Protein AF-A0AAU0N9F1-F1 (afdb_monomer_lite)

pLDDT: mean 89.52, std 7.36, range [65.38, 97.38]

Sequence (121 aa):
MSVRFGETLKKYLNEEKNLEKLVGIPLVIAGWLRYLQGTNDELEKIEQSPDPLLEEIENIFSDQDYDSEEHLNKIDGLLSRKEIFGVDLVQIGLSNRIKQYYMEMNQGTGSVRRTLEKFLV

Secondary structure (DSSP, 8-state):
-IIIIIHHHHHHHHTT--GGG--HHHHHHHHHHHHHTTB-TTS-B------TTHHHHHHHHSSS-TTSHHHHHHHHHHHT-HHHHSS-TTTTTHHHHHHHHHHHHTSSTTHHHHHHHHHH-

Foldseek 3Di:
DAVPCVVVVVVCVVVVHDLVPDQVPLLVLLVVLVVLLQADLQRHGHDDDDDPCNVVSCVLNVDLCLPDPVSLVSVLVVQQDCVVHVHGCVVSPNSVVSSVLNVQSSPHHCSSVVSCVVRPD

Structure (mmCIF, N/CA/C/O backbone):
data_AF-A0AAU0N9F1-F1
#
_entry.id   AF-A0AAU0N9F1-F1
#
loop_
_atom_site.group_PDB
_atom_site.id
_atom_site.type_symbol
_atom_site.label_atom_id
_atom_site.label_alt_id
_atom_site.label_comp_id
_atom_site.label_asym_id
_atom_site.label_entity_id
_atom_site.label_seq_id
_atom_site.pdbx_PDB_ins_code
_atom_site.Cartn_x
_atom_site.Cartn_y
_atom_site.Cartn_z
_atom_site.occupancy
_atom_site.B_iso_or_equiv
_atom_site.auth_seq_id
_atom_site.auth_comp_id
_atom_site.auth_asym_id
_atom_site.auth_atom_id
_atom_site.pdbx_PDB_model_num
ATOM 1 N N . MET A 1 1 ? -6.022 10.275 -2.055 1.00 67.81 1 MET A N 1
ATOM 2 C CA . MET A 1 1 ? -6.740 9.080 -1.538 1.00 67.81 1 MET A CA 1
ATOM 3 C C . MET A 1 1 ? -7.616 9.402 -0.320 1.00 67.81 1 MET A C 1
ATOM 5 O O . MET A 1 1 ? -8.656 8.776 -0.134 1.00 67.81 1 MET A O 1
ATOM 9 N N . SER A 1 2 ? -7.248 10.416 0.461 1.00 65.38 2 SER A N 1
ATOM 10 C CA . SER A 1 2 ? -7.865 10.869 1.711 1.00 65.38 2 SER A CA 1
ATOM 11 C C . SER A 1 2 ? -9.361 11.161 1.610 1.00 65.38 2 SER A C 1
ATOM 13 O O . SER A 1 2 ? -10.128 10.641 2.411 1.00 65.38 2 SER A O 1
ATOM 15 N N . VAL A 1 3 ? -9.806 11.894 0.586 1.00 68.19 3 VAL A N 1
ATOM 16 C CA . VAL A 1 3 ? -11.239 12.200 0.393 1.00 68.19 3 VAL A CA 1
ATOM 17 C C . VAL A 1 3 ? -12.075 10.945 0.102 1.00 68.19 3 VAL A C 1
ATOM 19 O O . VAL A 1 3 ? -13.226 10.864 0.513 1.00 68.19 3 VAL A O 1
ATOM 22 N N . ARG A 1 4 ? -11.512 9.949 -0.598 1.00 73.38 4 ARG A N 1
ATOM 23 C CA . ARG A 1 4 ? -12.257 8.752 -1.031 1.00 73.38 4 ARG A CA 1
ATOM 24 C C . ARG A 1 4 ? -12.332 7.673 0.048 1.00 73.38 4 ARG A C 1
ATOM 26 O O . ARG A 1 4 ? -13.373 7.043 0.201 1.00 73.38 4 ARG A O 1
ATOM 33 N N . PHE A 1 5 ? -11.248 7.459 0.792 1.00 82.94 5 PHE A N 1
ATOM 34 C CA . PHE A 1 5 ? -11.154 6.344 1.743 1.00 82.94 5 PHE A CA 1
ATOM 35 C C . PHE A 1 5 ? -10.914 6.782 3.189 1.00 82.94 5 PHE A C 1
ATOM 37 O O . PHE A 1 5 ? -11.314 6.065 4.102 1.00 82.94 5 PHE A O 1
ATOM 44 N N . GLY A 1 6 ? -10.340 7.965 3.417 1.00 80.12 6 GLY A N 1
ATOM 45 C CA . GLY A 1 6 ? -9.967 8.439 4.750 1.00 80.12 6 GLY A CA 1
ATOM 46 C C . GLY A 1 6 ? -11.160 8.601 5.689 1.00 80.12 6 GLY A C 1
ATOM 47 O O . GLY A 1 6 ? -11.127 8.085 6.800 1.00 80.12 6 GLY A O 1
ATOM 48 N N . GLU A 1 7 ? -12.249 9.229 5.238 1.00 85.94 7 GLU A N 1
ATOM 49 C CA . GLU A 1 7 ? -13.462 9.385 6.063 1.00 85.94 7 GLU A CA 1
ATOM 50 C C . GLU A 1 7 ? -14.130 8.041 6.385 1.00 85.94 7 GLU A C 1
ATOM 52 O O . GLU A 1 7 ? -14.606 7.823 7.501 1.00 85.94 7 GLU A O 1
ATOM 57 N N . THR A 1 8 ? -14.092 7.094 5.443 1.00 88.44 8 THR A N 1
ATOM 58 C CA . THR A 1 8 ? -14.588 5.733 5.684 1.00 88.44 8 THR A CA 1
ATOM 59 C C . THR A 1 8 ? -13.738 5.023 6.737 1.00 88.44 8 THR A C 1
ATOM 61 O O . THR A 1 8 ? -14.287 4.454 7.677 1.00 88.44 8 THR A O 1
ATOM 64 N N . LEU A 1 9 ? -12.407 5.092 6.635 1.00 90.00 9 LEU A N 1
ATOM 65 C CA . LEU A 1 9 ? -11.498 4.478 7.608 1.00 90.00 9 LEU A CA 1
ATOM 66 C C . LEU A 1 9 ? -11.640 5.101 9.002 1.00 90.00 9 LEU A C 1
ATOM 68 O O . LEU A 1 9 ? -11.732 4.367 9.983 1.00 90.00 9 LEU A O 1
ATOM 72 N N . LYS A 1 10 ? -11.757 6.432 9.095 1.00 88.38 10 LYS A N 1
ATOM 73 C CA . LYS A 1 10 ? -12.045 7.132 10.359 1.00 88.38 10 LYS A CA 1
ATOM 74 C C . LYS A 1 10 ? -13.336 6.631 11.000 1.00 88.38 10 LYS A C 1
ATOM 76 O O . LYS A 1 10 ? -13.361 6.361 12.196 1.00 88.38 10 LYS A O 1
ATOM 81 N N . LYS A 1 11 ? -14.401 6.453 10.212 1.00 89.81 11 LYS A N 1
ATOM 82 C CA . LYS A 1 11 ? -15.668 5.909 10.715 1.00 89.81 11 LYS A CA 1
ATOM 83 C C . LYS A 1 11 ? -15.515 4.477 11.235 1.00 89.81 11 LYS A C 1
ATOM 85 O O . LYS A 1 11 ? -16.044 4.172 12.295 1.00 89.81 11 LYS A O 1
ATOM 90 N N . TYR A 1 12 ? -14.785 3.617 10.526 1.00 90.19 12 TYR A N 1
ATOM 91 C CA . TYR A 1 12 ? -14.537 2.244 10.982 1.00 90.19 12 TYR A CA 1
ATOM 92 C C . TYR A 1 12 ? -13.761 2.206 12.301 1.00 90.19 12 TYR A C 1
ATOM 94 O O . TYR A 1 12 ? -14.118 1.426 13.177 1.00 90.19 12 TYR A O 1
ATOM 102 N N . LEU A 1 13 ? -12.751 3.066 12.452 1.00 88.69 13 LEU A N 1
ATOM 103 C CA . LEU A 1 13 ? -11.991 3.207 13.695 1.00 88.69 13 LEU A CA 1
ATOM 104 C C . LEU A 1 13 ? -12.881 3.662 14.856 1.00 88.69 13 LEU A C 1
ATOM 106 O O . LEU A 1 13 ? -12.844 3.057 15.921 1.00 88.69 13 LEU A O 1
ATOM 110 N N . ASN A 1 14 ? -13.719 4.679 14.634 1.00 91.12 14 ASN A N 1
ATOM 111 C CA . ASN A 1 14 ? -14.642 5.191 15.652 1.00 91.12 14 ASN A CA 1
ATOM 112 C C . ASN A 1 14 ? -15.703 4.162 16.071 1.00 91.12 14 ASN A C 1
ATOM 114 O O . ASN A 1 14 ? -16.191 4.204 17.194 1.00 91.12 14 ASN A O 1
ATOM 118 N N . GLU A 1 15 ? -16.083 3.264 15.163 1.00 92.81 15 GLU A N 1
ATOM 119 C CA . GLU A 1 15 ? -17.018 2.164 15.427 1.00 92.81 15 GLU A CA 1
ATOM 120 C C . GLU A 1 15 ? -16.309 0.888 15.926 1.00 92.81 15 GLU A C 1
ATOM 122 O O . GLU A 1 15 ? -16.947 -0.162 15.990 1.00 92.81 15 GLU A O 1
ATOM 127 N N . GLU A 1 16 ? -15.001 0.949 16.226 1.00 86.88 16 GLU A N 1
ATOM 128 C CA . GLU A 1 16 ? -14.154 -0.185 16.644 1.00 86.88 16 GLU A CA 1
ATOM 129 C C . GLU A 1 16 ? -14.285 -1.413 15.724 1.00 86.88 16 GLU A C 1
ATOM 131 O O . GLU A 1 16 ? -14.185 -2.576 16.128 1.00 86.88 16 GLU A O 1
ATOM 136 N N . LYS A 1 17 ? -14.531 -1.165 14.434 1.00 87.81 17 LYS A N 1
ATOM 137 C CA . LYS A 1 17 ? -14.673 -2.227 13.444 1.00 87.81 17 LYS A CA 1
ATOM 138 C C . LYS A 1 17 ? -13.324 -2.856 13.156 1.00 87.81 17 LYS A C 1
ATOM 140 O O . LYS A 1 17 ? -12.312 -2.180 12.996 1.00 87.81 17 LYS A O 1
ATOM 145 N N . ASN A 1 18 ? -13.344 -4.172 12.985 1.00 85.19 18 ASN A N 1
ATOM 146 C CA . ASN A 1 18 ? -12.153 -4.910 12.608 1.00 85.19 18 ASN A CA 1
ATOM 147 C C . ASN A 1 18 ? -11.717 -4.545 11.176 1.00 85.19 18 ASN A C 1
ATOM 149 O O . ASN A 1 18 ? -12.328 -4.992 10.200 1.00 85.19 18 ASN A O 1
ATOM 153 N N . LEU A 1 19 ? -10.649 -3.751 11.069 1.00 87.19 19 LEU A N 1
ATOM 154 C CA . LEU A 1 19 ? -10.068 -3.304 9.804 1.00 87.19 19 LEU A CA 1
ATOM 155 C C . LEU A 1 19 ? -9.458 -4.447 8.982 1.00 87.19 19 LEU A C 1
ATOM 157 O O . LEU A 1 19 ? -9.453 -4.355 7.759 1.00 87.19 19 LEU A O 1
ATOM 161 N N . GLU A 1 20 ? -9.049 -5.555 9.609 1.00 79.69 20 GLU A N 1
ATOM 162 C CA . GLU A 1 20 ? -8.535 -6.753 8.917 1.00 79.69 20 GLU A CA 1
ATOM 163 C C . GLU A 1 20 ? -9.587 -7.393 8.000 1.00 79.69 20 GLU A C 1
ATOM 165 O O . GLU A 1 20 ? -9.260 -8.094 7.045 1.00 79.69 20 GLU A O 1
ATOM 170 N N . LYS A 1 21 ? -10.877 -7.147 8.268 1.00 86.31 21 LYS A N 1
ATOM 171 C CA . LYS A 1 21 ? -11.976 -7.635 7.424 1.00 86.31 21 LYS A CA 1
ATOM 172 C C . LYS A 1 21 ? -12.179 -6.794 6.164 1.00 86.31 21 LYS A C 1
ATOM 174 O O . LYS A 1 21 ? -12.980 -7.173 5.310 1.00 86.31 21 LYS A O 1
ATOM 179 N N . LEU A 1 22 ? -11.504 -5.650 6.038 1.00 91.56 22 LEU A N 1
ATOM 180 C CA . LEU A 1 22 ? -11.577 -4.842 4.830 1.00 91.56 22 LEU A CA 1
ATOM 181 C C . LEU A 1 22 ? -10.828 -5.536 3.695 1.00 91.56 22 LEU A C 1
ATOM 183 O O . LEU A 1 22 ? -9.648 -5.862 3.798 1.00 91.56 22 LEU A O 1
ATOM 187 N N . VAL A 1 23 ? -11.520 -5.697 2.572 1.00 93.06 23 VAL A N 1
ATOM 188 C CA . VAL A 1 23 ? -10.929 -6.233 1.344 1.00 93.06 23 VAL A CA 1
ATOM 189 C C . VAL A 1 23 ? -10.752 -5.124 0.315 1.00 93.06 23 VAL A C 1
ATOM 191 O O . VAL A 1 23 ? -9.630 -4.852 -0.094 1.00 93.06 23 VAL A O 1
ATOM 194 N N . GLY A 1 24 ? -11.833 -4.423 -0.041 1.00 93.31 24 GLY A N 1
ATOM 195 C CA . GLY A 1 24 ? -11.821 -3.463 -1.149 1.00 93.31 24 GLY A CA 1
ATOM 196 C C . GLY A 1 24 ? -10.844 -2.295 -0.976 1.00 93.31 24 GLY A C 1
ATOM 197 O O . GLY A 1 24 ? -10.058 -2.028 -1.877 1.00 93.31 24 GLY A O 1
ATOM 198 N N . ILE A 1 25 ? -10.851 -1.613 0.178 1.00 93.56 25 ILE A N 1
ATOM 199 C CA . ILE A 1 25 ? -9.960 -0.460 0.423 1.00 93.56 25 ILE A CA 1
ATOM 200 C C . ILE A 1 25 ? -8.477 -0.856 0.322 1.00 93.56 25 ILE A C 1
ATOM 202 O O . ILE A 1 25 ? -7.774 -0.252 -0.492 1.00 93.56 25 ILE A O 1
ATOM 206 N N . PRO A 1 26 ? -7.982 -1.856 1.082 1.00 95.56 26 PRO A N 1
ATOM 207 C CA . PRO A 1 26 ? -6.587 -2.262 0.959 1.00 95.56 26 PRO A CA 1
ATOM 208 C C . PRO A 1 26 ? -6.223 -2.760 -0.449 1.00 95.56 26 PRO A C 1
ATOM 210 O O . PRO A 1 26 ? -5.125 -2.471 -0.915 1.00 95.56 26 PRO A O 1
ATOM 213 N N . LEU A 1 27 ? -7.139 -3.425 -1.164 1.00 96.00 27 LEU A N 1
ATOM 214 C CA . LEU A 1 27 ? -6.913 -3.886 -2.541 1.00 96.00 27 LEU A CA 1
ATOM 215 C C . LEU A 1 27 ? -6.748 -2.720 -3.529 1.00 96.00 27 LEU A C 1
ATOM 217 O O . LEU A 1 27 ? -5.849 -2.741 -4.364 1.00 96.00 27 LEU A O 1
ATOM 221 N N . VAL A 1 28 ? -7.573 -1.675 -3.408 1.00 95.19 28 VAL A N 1
ATOM 222 C CA . VAL A 1 28 ? -7.454 -0.464 -4.237 1.00 95.19 28 VAL A CA 1
ATOM 223 C C . VAL A 1 28 ? -6.143 0.266 -3.957 1.00 95.19 28 VAL A C 1
ATOM 225 O O . VAL A 1 28 ? -5.498 0.738 -4.891 1.00 95.19 28 VAL A O 1
ATOM 228 N N . ILE A 1 29 ? -5.726 0.354 -2.691 1.00 95.19 29 ILE A N 1
ATOM 229 C CA . ILE A 1 29 ? -4.449 0.987 -2.337 1.00 95.19 29 ILE A CA 1
ATOM 230 C C . ILE A 1 29 ? -3.276 0.165 -2.888 1.00 95.19 29 ILE A C 1
ATOM 232 O O . ILE A 1 29 ? -2.369 0.746 -3.472 1.00 95.19 29 ILE A O 1
ATOM 236 N N . ALA A 1 30 ? -3.314 -1.165 -2.785 1.00 96.19 30 ALA A N 1
ATOM 237 C CA . ALA A 1 30 ? -2.297 -2.035 -3.375 1.00 96.19 30 ALA A CA 1
ATOM 238 C C . ALA A 1 30 ? -2.220 -1.895 -4.905 1.00 96.19 30 ALA A C 1
ATOM 240 O O . ALA A 1 30 ? -1.129 -1.777 -5.458 1.00 96.19 30 ALA A O 1
ATOM 241 N N . GLY A 1 31 ? -3.370 -1.820 -5.583 1.00 94.56 31 GLY A N 1
ATOM 242 C CA . GLY A 1 31 ? -3.432 -1.557 -7.022 1.00 94.56 31 GLY A CA 1
ATOM 243 C C . GLY A 1 31 ? -2.859 -0.189 -7.399 1.00 94.56 31 GLY A C 1
ATOM 244 O O . GLY A 1 31 ? -2.174 -0.066 -8.412 1.00 94.56 31 GLY A O 1
ATOM 245 N N . TRP A 1 32 ? -3.071 0.831 -6.561 1.00 92.31 32 TRP A N 1
ATOM 246 C CA . TRP A 1 32 ? -2.430 2.134 -6.735 1.00 92.31 32 TRP A CA 1
ATOM 247 C C . TRP A 1 32 ? -0.906 2.036 -6.594 1.00 92.31 32 TRP A C 1
ATOM 249 O O . TRP A 1 32 ? -0.211 2.503 -7.487 1.00 92.31 32 TRP A O 1
ATOM 259 N N . LEU A 1 33 ? -0.379 1.356 -5.566 1.00 93.00 33 LEU A N 1
ATOM 260 C CA . LEU A 1 33 ? 1.069 1.113 -5.431 1.00 93.00 33 LEU A CA 1
ATOM 261 C C . LEU A 1 33 ? 1.643 0.380 -6.655 1.00 93.00 33 LEU A C 1
ATOM 263 O O . LEU A 1 33 ? 2.709 0.733 -7.145 1.00 93.00 33 LEU A O 1
ATOM 267 N N . ARG A 1 34 ? 0.922 -0.612 -7.191 1.00 93.12 34 ARG A N 1
ATOM 268 C CA . ARG A 1 34 ? 1.336 -1.338 -8.401 1.00 93.12 34 ARG A CA 1
ATOM 269 C C . ARG A 1 34 ? 1.361 -0.440 -9.640 1.00 93.12 34 ARG A C 1
ATOM 271 O O . ARG A 1 34 ? 2.280 -0.551 -10.445 1.00 93.12 34 ARG A O 1
ATOM 278 N N . TYR A 1 35 ? 0.390 0.462 -9.774 1.00 89.88 35 TYR A N 1
ATOM 279 C CA . TYR A 1 35 ? 0.352 1.469 -10.840 1.00 89.88 35 TYR A CA 1
ATOM 280 C C . TYR A 1 35 ? 1.531 2.455 -10.754 1.00 89.88 35 TYR A C 1
ATOM 282 O O . TYR A 1 35 ? 2.087 2.850 -11.781 1.00 89.88 35 TYR A O 1
ATOM 290 N N . LEU A 1 36 ? 1.956 2.817 -9.540 1.00 88.56 36 LEU A N 1
ATOM 291 C CA . LEU A 1 36 ? 3.091 3.718 -9.322 1.00 88.56 36 LEU A CA 1
ATOM 292 C C . LEU A 1 36 ? 4.438 3.160 -9.813 1.00 88.56 36 LEU A C 1
ATOM 294 O O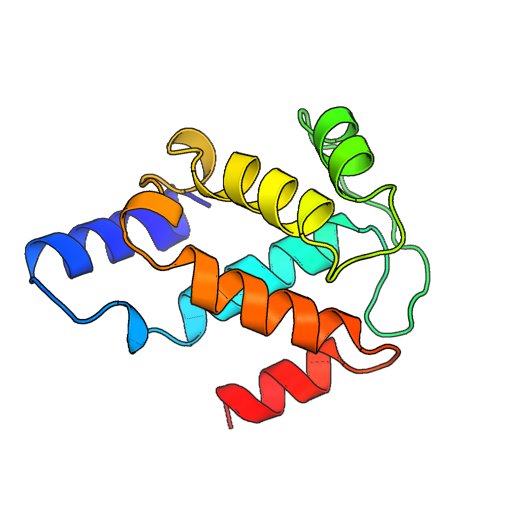 . LEU A 1 36 ? 5.355 3.939 -10.045 1.00 88.56 36 LEU A O 1
ATOM 298 N N . GLN A 1 37 ? 4.550 1.854 -10.059 1.00 88.06 37 GLN A N 1
ATOM 299 C CA . GLN A 1 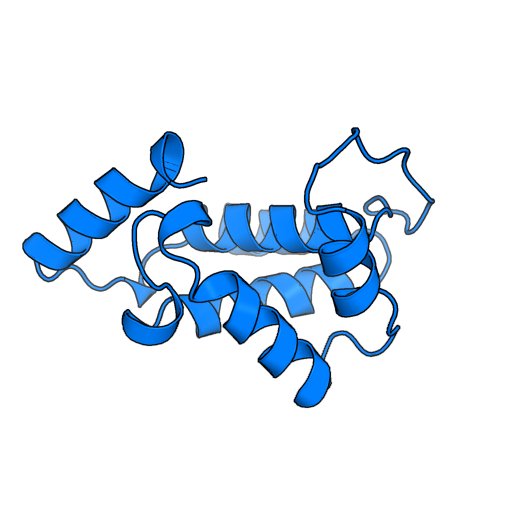37 ? 5.737 1.263 -10.691 1.00 88.06 37 GLN A CA 1
ATOM 300 C C . GLN A 1 37 ? 5.858 1.562 -12.194 1.00 88.06 37 GLN A C 1
ATOM 302 O O . GLN A 1 37 ? 6.862 1.223 -12.815 1.00 88.06 37 GLN A O 1
ATOM 307 N N . GLY A 1 38 ? 4.820 2.128 -12.818 1.00 88.50 38 GLY A N 1
ATOM 308 C CA . GLY A 1 38 ? 4.886 2.546 -14.218 1.00 88.50 38 GLY A CA 1
ATOM 309 C C . GLY A 1 38 ? 4.850 1.394 -15.222 1.00 88.50 38 GLY A C 1
ATOM 310 O O . GLY A 1 38 ? 5.261 1.570 -16.368 1.00 88.50 38 GLY A O 1
ATOM 311 N N . THR A 1 39 ? 4.325 0.228 -14.832 1.00 90.31 39 THR A N 1
ATOM 312 C CA . THR A 1 39 ? 4.052 -0.889 -15.750 1.00 90.31 39 THR A CA 1
ATOM 313 C C . THR A 1 39 ? 2.623 -1.408 -15.612 1.00 90.31 39 THR A C 1
ATOM 315 O O . THR A 1 39 ? 2.032 -1.352 -14.533 1.00 90.31 39 THR A O 1
ATOM 318 N N . ASN A 1 40 ? 2.053 -1.922 -16.703 1.00 92.69 40 ASN A N 1
ATOM 319 C CA . ASN A 1 40 ? 0.746 -2.582 -16.698 1.00 92.69 40 ASN A CA 1
ATOM 320 C C . ASN A 1 40 ? 0.844 -4.041 -16.190 1.00 92.69 40 ASN A C 1
ATOM 322 O O . ASN A 1 40 ? 1.908 -4.512 -15.779 1.00 92.69 40 ASN A O 1
ATOM 326 N N . ASP A 1 41 ? -0.281 -4.764 -16.210 1.00 95.06 41 ASP A N 1
ATOM 327 C CA . ASP A 1 41 ? -0.356 -6.171 -15.773 1.00 95.06 41 ASP A CA 1
ATOM 328 C C . ASP A 1 41 ? 0.400 -7.136 -16.712 1.00 95.06 41 ASP A C 1
ATOM 330 O O . ASP A 1 41 ? 0.700 -8.261 -16.328 1.00 95.06 41 ASP A O 1
ATOM 334 N N . GLU A 1 42 ? 0.765 -6.687 -17.915 1.00 94.75 42 GLU A N 1
ATOM 335 C CA . GLU A 1 42 ? 1.628 -7.406 -18.864 1.00 94.75 42 GLU A CA 1
ATOM 336 C C . GLU A 1 42 ? 3.118 -7.044 -18.698 1.00 94.75 42 GLU A C 1
ATOM 338 O O . GLU A 1 42 ? 3.961 -7.536 -19.443 1.00 94.75 42 GLU A O 1
ATOM 343 N N . LEU A 1 43 ? 3.458 -6.228 -17.689 1.00 91.00 43 LEU A N 1
ATOM 344 C CA . LEU A 1 43 ? 4.801 -5.692 -17.414 1.00 91.00 43 LEU A CA 1
ATOM 345 C C . LEU A 1 43 ? 5.324 -4.711 -18.479 1.00 91.00 43 LEU A C 1
ATOM 347 O O . LEU A 1 43 ? 6.517 -4.407 -18.528 1.00 91.00 43 LEU A O 1
ATOM 351 N N . GLU A 1 44 ? 4.439 -4.162 -19.306 1.00 92.94 44 GLU A N 1
ATOM 352 C CA . GLU A 1 44 ? 4.778 -3.144 -20.298 1.00 92.94 44 GLU A CA 1
ATOM 353 C C . GLU A 1 44 ? 4.753 -1.754 -19.659 1.00 92.94 44 GLU A C 1
ATOM 355 O O . GLU A 1 44 ? 3.873 -1.450 -18.849 1.00 92.94 44 GLU A O 1
ATOM 360 N N . LYS A 1 45 ? 5.702 -0.887 -20.036 1.00 91.12 45 LYS A N 1
ATOM 361 C CA . LYS A 1 45 ? 5.763 0.490 -19.529 1.00 91.12 45 LYS A CA 1
ATOM 362 C C . LYS A 1 45 ? 4.499 1.265 -19.893 1.00 91.12 45 LYS A C 1
ATOM 364 O O . LYS A 1 45 ? 4.065 1.246 -21.043 1.00 91.12 45 LYS A O 1
ATOM 369 N N . ILE A 1 46 ? 3.965 1.998 -18.924 1.00 89.00 46 ILE A N 1
ATOM 370 C CA . ILE A 1 46 ? 2.846 2.921 -19.112 1.00 89.00 46 ILE A CA 1
ATOM 371 C C . ILE A 1 46 ? 3.302 4.358 -18.884 1.00 89.00 46 ILE A C 1
ATOM 373 O O . ILE A 1 46 ? 4.179 4.625 -18.064 1.00 89.00 46 ILE A O 1
ATOM 377 N N . GLU A 1 47 ? 2.694 5.292 -19.610 1.00 83.88 47 GLU A N 1
ATOM 378 C CA . GLU A 1 47 ? 2.902 6.717 -19.374 1.00 83.88 47 GLU A CA 1
ATOM 379 C C . GLU A 1 47 ? 2.223 7.110 -18.058 1.00 83.88 47 GLU A C 1
ATOM 381 O O . GLU A 1 47 ? 1.002 7.003 -17.910 1.00 83.88 47 GLU A O 1
ATOM 386 N N . GLN A 1 48 ? 3.023 7.534 -17.081 1.00 76.50 48 GLN A N 1
ATOM 387 C CA . GLN A 1 48 ? 2.509 8.028 -15.814 1.00 76.50 48 GLN A CA 1
ATOM 388 C C . GLN A 1 48 ? 2.061 9.478 -15.972 1.00 76.50 48 GLN A C 1
ATOM 390 O O . GLN A 1 48 ? 2.725 10.298 -16.604 1.00 76.50 48 GLN A O 1
ATOM 395 N N . SER A 1 49 ? 0.905 9.797 -15.393 1.00 79.00 49 SER A N 1
ATOM 396 C CA . SER A 1 49 ? 0.427 11.178 -15.354 1.00 79.00 49 SER A CA 1
ATOM 397 C C . SER A 1 49 ? 1.394 12.062 -14.555 1.00 79.00 49 SER A C 1
ATOM 399 O O . SER A 1 49 ? 2.012 11.564 -13.613 1.00 79.00 49 SER A O 1
ATOM 401 N N . PRO A 1 50 ? 1.489 13.368 -14.865 1.00 75.44 50 PRO A N 1
ATOM 402 C CA . PRO A 1 50 ? 2.338 14.281 -14.110 1.00 75.44 50 PRO A CA 1
ATOM 403 C C . PRO A 1 50 ? 1.893 14.316 -12.644 1.00 75.44 50 PRO A C 1
ATOM 405 O O . PRO A 1 50 ? 0.796 14.792 -12.343 1.00 75.44 50 PRO A O 1
ATOM 408 N N . ASP A 1 51 ? 2.734 13.809 -11.743 1.00 75.50 51 ASP A N 1
ATOM 409 C CA . ASP A 1 51 ? 2.496 13.825 -10.301 1.00 75.50 51 ASP A CA 1
ATOM 410 C C . ASP A 1 51 ? 3.572 14.689 -9.618 1.00 75.50 51 ASP A C 1
ATOM 412 O O . ASP A 1 51 ? 4.760 14.520 -9.898 1.00 75.50 51 ASP A O 1
ATOM 416 N N . PRO A 1 52 ? 3.208 15.633 -8.734 1.00 76.12 52 PRO A N 1
ATOM 417 C CA . PRO A 1 52 ? 4.188 16.430 -7.994 1.00 76.12 52 PRO A CA 1
ATOM 418 C C . PRO A 1 52 ? 5.100 15.598 -7.076 1.00 76.12 52 PRO A C 1
ATOM 420 O O . PRO A 1 52 ? 6.130 16.107 -6.645 1.00 76.12 52 PRO A O 1
ATOM 423 N N . LEU A 1 53 ? 4.740 14.347 -6.771 1.00 78.00 53 LEU A N 1
ATOM 424 C CA . LEU A 1 53 ? 5.535 13.407 -5.978 1.00 78.00 53 LEU A CA 1
ATOM 425 C C . LEU A 1 53 ? 6.255 12.357 -6.839 1.00 78.00 53 LEU A C 1
ATOM 427 O O . LEU A 1 53 ? 6.798 11.401 -6.289 1.00 78.00 53 LEU A O 1
ATOM 431 N N . LEU A 1 54 ? 6.266 12.510 -8.169 1.00 76.81 54 LEU A N 1
ATOM 432 C CA . LEU A 1 54 ? 6.765 11.489 -9.094 1.00 76.81 54 LEU A CA 1
ATOM 433 C C . LEU A 1 54 ? 8.211 11.072 -8.800 1.00 76.81 54 LEU A C 1
ATOM 435 O O . LEU A 1 54 ? 8.479 9.884 -8.731 1.00 76.81 54 LEU A O 1
ATOM 439 N N . GLU A 1 55 ? 9.117 12.018 -8.546 1.00 79.25 55 GLU A N 1
ATOM 440 C CA . GLU A 1 55 ? 10.527 11.716 -8.247 1.00 79.25 55 GLU A CA 1
ATOM 441 C C . GLU A 1 55 ? 10.679 10.874 -6.969 1.00 79.25 55 GLU A C 1
ATOM 443 O O . GLU A 1 55 ? 11.476 9.941 -6.896 1.00 79.25 55 GLU A O 1
ATOM 448 N N . GLU A 1 56 ? 9.887 11.171 -5.941 1.00 80.50 56 GLU A N 1
ATOM 449 C CA . GLU A 1 56 ? 9.903 10.401 -4.700 1.00 80.50 56 GLU A CA 1
ATOM 450 C C . GLU A 1 56 ? 9.348 8.987 -4.913 1.00 80.50 56 GLU A C 1
ATOM 452 O O . GLU A 1 56 ? 9.896 8.005 -4.415 1.00 80.50 56 GLU A O 1
ATOM 457 N N . ILE A 1 57 ? 8.272 8.889 -5.692 1.00 82.81 57 ILE A N 1
ATOM 458 C CA . ILE A 1 57 ? 7.635 7.631 -6.066 1.00 82.81 57 ILE A CA 1
ATOM 459 C C . ILE A 1 57 ? 8.605 6.773 -6.886 1.00 82.81 57 ILE A C 1
ATOM 461 O O . ILE A 1 57 ? 8.812 5.608 -6.558 1.00 82.81 57 ILE A O 1
ATOM 465 N N . GLU A 1 58 ? 9.246 7.343 -7.904 1.00 80.81 58 GLU A N 1
ATOM 466 C CA . GLU A 1 58 ? 10.251 6.660 -8.718 1.00 80.81 58 GLU A CA 1
ATOM 467 C C . GLU A 1 58 ? 11.391 6.128 -7.850 1.00 80.81 58 GLU A C 1
ATOM 469 O O . GLU A 1 58 ? 11.785 4.979 -8.013 1.00 80.81 58 GLU A O 1
ATOM 474 N N . ASN A 1 59 ? 11.864 6.895 -6.863 1.00 84.25 59 ASN A N 1
ATOM 475 C CA . ASN A 1 59 ? 12.888 6.417 -5.932 1.00 84.25 59 ASN A CA 1
ATOM 476 C C . ASN A 1 59 ? 12.424 5.200 -5.115 1.00 84.25 59 ASN A C 1
ATOM 478 O O . ASN A 1 59 ? 13.197 4.260 -4.938 1.00 84.25 59 ASN A O 1
ATOM 482 N N . ILE A 1 60 ? 11.168 5.180 -4.653 1.00 85.25 60 ILE A N 1
ATOM 483 C CA . ILE A 1 60 ? 10.604 4.038 -3.913 1.00 85.25 60 ILE A CA 1
ATOM 484 C C . ILE A 1 60 ? 10.496 2.796 -4.804 1.00 85.25 60 ILE A C 1
ATOM 486 O O . ILE A 1 60 ? 10.770 1.699 -4.335 1.00 85.25 60 ILE A O 1
ATOM 490 N N . PHE A 1 61 ? 10.093 2.953 -6.068 1.00 86.19 61 PHE A N 1
ATOM 491 C CA . PHE A 1 61 ? 9.784 1.835 -6.972 1.00 86.19 61 PHE A CA 1
ATOM 492 C C . PHE A 1 61 ? 10.868 1.542 -8.022 1.00 86.19 61 PHE A C 1
ATOM 494 O O . PHE A 1 61 ? 10.649 0.719 -8.911 1.00 86.19 61 PHE A O 1
ATOM 501 N N . SER A 1 62 ? 12.024 2.203 -7.940 1.00 79.12 62 SER A N 1
ATOM 502 C CA . SER A 1 62 ? 13.163 1.976 -8.841 1.00 79.12 62 SER A CA 1
ATOM 503 C C . SER A 1 62 ? 13.815 0.604 -8.637 1.00 79.12 62 SER A C 1
ATOM 505 O O . SER A 1 62 ? 14.329 0.018 -9.595 1.00 79.12 62 SER A O 1
ATOM 507 N N . ASP A 1 63 ? 13.745 0.069 -7.416 1.00 71.62 63 ASP A N 1
ATOM 508 C CA . ASP A 1 63 ? 14.254 -1.254 -7.070 1.00 71.62 63 ASP A CA 1
ATOM 509 C C . ASP A 1 63 ? 13.322 -2.361 -7.596 1.00 71.62 63 ASP A C 1
ATOM 511 O O . ASP A 1 63 ? 12.100 -2.300 -7.472 1.00 71.62 63 ASP A O 1
ATOM 515 N N . GLN A 1 64 ? 13.904 -3.408 -8.190 1.00 68.19 64 GLN A N 1
ATOM 516 C CA . GLN A 1 64 ? 13.155 -4.547 -8.751 1.00 68.19 64 GLN A CA 1
ATOM 517 C C . GLN A 1 64 ? 12.744 -5.589 -7.692 1.00 68.19 64 GLN A C 1
ATOM 519 O O . GLN A 1 64 ? 12.047 -6.551 -8.012 1.00 68.19 64 GLN A O 1
ATOM 524 N N . ASP A 1 65 ? 13.180 -5.414 -6.443 1.00 84.81 65 ASP A N 1
ATOM 525 C CA . ASP A 1 65 ? 12.969 -6.356 -5.342 1.00 84.81 65 ASP A CA 1
ATOM 526 C C . ASP A 1 65 ? 11.761 -5.933 -4.487 1.00 84.81 65 ASP A C 1
ATOM 528 O O . ASP A 1 65 ? 11.883 -5.313 -3.426 1.00 84.81 65 ASP A O 1
ATOM 532 N N . TYR A 1 66 ? 10.567 -6.219 -5.014 1.00 86.75 66 TYR A N 1
ATOM 533 C CA . TYR A 1 66 ? 9.289 -5.747 -4.474 1.00 86.75 66 TYR A CA 1
ATOM 534 C C . TYR A 1 66 ? 8.880 -6.394 -3.140 1.00 86.75 66 TYR A C 1
ATOM 536 O O . TYR A 1 66 ? 7.940 -5.902 -2.504 1.00 86.75 66 TYR A O 1
ATOM 544 N N . ASP A 1 67 ? 9.505 -7.503 -2.739 1.00 89.19 67 ASP A N 1
ATOM 545 C CA . ASP A 1 67 ? 9.227 -8.232 -1.497 1.00 89.19 67 ASP A CA 1
ATOM 546 C C . ASP A 1 67 ? 10.356 -8.132 -0.459 1.00 89.19 67 ASP A C 1
ATOM 548 O O . ASP A 1 67 ? 10.174 -8.581 0.677 1.00 89.19 67 ASP A O 1
ATOM 552 N N . SER A 1 68 ? 11.469 -7.462 -0.783 1.00 93.00 68 SER A N 1
ATOM 553 C CA . SER A 1 68 ? 12.496 -7.115 0.202 1.00 93.00 68 SER A CA 1
ATOM 554 C C . SER A 1 68 ? 11.957 -6.279 1.367 1.00 93.00 68 SER A C 1
ATOM 556 O O . SER A 1 68 ? 11.113 -5.390 1.221 1.00 93.00 68 SER A O 1
ATOM 558 N N . GLU A 1 69 ? 12.515 -6.513 2.557 1.00 91.38 69 GLU A N 1
ATOM 559 C CA . GLU A 1 69 ? 12.175 -5.750 3.761 1.00 91.38 69 GLU A CA 1
ATOM 560 C C . GLU A 1 69 ? 12.445 -4.246 3.585 1.00 91.38 69 GLU A C 1
ATOM 562 O O . GLU A 1 69 ? 11.650 -3.418 4.026 1.00 91.38 69 GLU A O 1
ATOM 567 N N . GLU A 1 70 ? 13.526 -3.878 2.889 1.00 91.56 70 GLU A N 1
ATOM 568 C CA . GLU A 1 70 ? 13.850 -2.480 2.594 1.00 91.56 70 GLU A CA 1
ATOM 569 C C . GLU A 1 70 ? 12.750 -1.810 1.758 1.00 91.56 70 GLU A C 1
ATOM 571 O O . GLU A 1 70 ? 12.269 -0.731 2.118 1.00 91.56 70 GLU A O 1
ATOM 576 N N . HIS A 1 71 ? 12.305 -2.465 0.683 1.00 92.25 71 HIS A N 1
ATOM 577 C CA . HIS A 1 71 ? 11.236 -1.961 -0.177 1.00 92.25 71 HIS A CA 1
ATOM 578 C C . HIS A 1 71 ? 9.912 -1.822 0.578 1.00 92.25 71 HIS A C 1
ATOM 580 O O . HIS A 1 71 ? 9.238 -0.789 0.517 1.00 92.25 71 HIS A O 1
ATOM 586 N N . LEU A 1 72 ? 9.555 -2.837 1.365 1.00 93.31 72 LEU A N 1
ATOM 587 C CA . LEU A 1 72 ? 8.342 -2.823 2.181 1.00 93.31 72 LEU A CA 1
ATOM 588 C C . LEU A 1 72 ? 8.376 -1.730 3.265 1.00 93.31 72 LEU A C 1
ATOM 590 O O . LEU A 1 72 ? 7.331 -1.144 3.562 1.00 93.31 72 LEU A O 1
ATOM 594 N N . ASN A 1 73 ? 9.554 -1.401 3.803 1.00 93.25 73 ASN A N 1
ATOM 595 C CA . ASN A 1 73 ? 9.740 -0.287 4.737 1.00 93.25 73 ASN A CA 1
ATOM 596 C C . ASN A 1 73 ? 9.595 1.081 4.045 1.00 93.25 73 ASN A C 1
ATOM 598 O O . ASN A 1 73 ? 8.972 1.986 4.608 1.00 93.25 73 ASN A O 1
ATOM 602 N N . LYS A 1 74 ? 10.097 1.238 2.808 1.00 93.12 74 LYS A N 1
ATOM 603 C CA . LYS A 1 74 ? 9.850 2.443 1.986 1.00 93.12 74 LYS A CA 1
ATOM 604 C C . LYS A 1 74 ? 8.346 2.631 1.740 1.00 93.12 74 LYS A C 1
ATOM 606 O O . LYS A 1 74 ? 7.823 3.735 1.904 1.00 93.12 74 LYS A O 1
ATOM 611 N N . ILE A 1 75 ? 7.628 1.543 1.440 1.00 94.31 75 ILE A N 1
ATOM 612 C CA . ILE A 1 75 ? 6.163 1.552 1.299 1.00 94.31 75 ILE A CA 1
ATOM 613 C C . ILE A 1 75 ? 5.472 1.970 2.605 1.00 94.31 75 ILE A C 1
ATOM 615 O O . ILE A 1 75 ? 4.545 2.776 2.553 1.00 94.31 75 ILE A O 1
ATOM 619 N N . ASP A 1 76 ? 5.902 1.490 3.775 1.00 95.31 76 ASP A N 1
ATOM 620 C CA . ASP A 1 76 ? 5.319 1.920 5.059 1.00 95.31 76 ASP A CA 1
ATOM 621 C C . ASP A 1 76 ? 5.496 3.432 5.298 1.00 95.31 76 ASP A C 1
ATOM 623 O O . ASP A 1 76 ? 4.578 4.105 5.782 1.00 95.31 76 ASP A O 1
ATOM 627 N N . GLY A 1 77 ? 6.632 3.998 4.877 1.00 93.81 77 GLY A N 1
ATOM 628 C CA . GLY A 1 77 ? 6.862 5.445 4.872 1.00 93.81 77 GLY A CA 1
ATOM 629 C C . GLY A 1 77 ? 5.819 6.214 4.053 1.00 93.81 77 GLY A C 1
ATOM 630 O O . GLY A 1 77 ? 5.336 7.257 4.491 1.00 93.81 77 GLY A O 1
ATOM 631 N N . LEU A 1 78 ? 5.399 5.674 2.907 1.00 92.56 78 LEU A N 1
ATOM 632 C CA . LEU A 1 78 ? 4.314 6.241 2.103 1.00 92.56 78 LEU A CA 1
ATOM 633 C C . LEU A 1 78 ? 2.944 6.018 2.763 1.00 92.56 78 LEU A C 1
ATOM 635 O O . LEU A 1 78 ? 2.154 6.953 2.876 1.00 92.56 78 LEU A O 1
ATOM 639 N N . LEU A 1 79 ? 2.656 4.798 3.224 1.00 94.75 79 LEU A N 1
ATOM 640 C CA . LEU A 1 79 ? 1.361 4.400 3.797 1.00 94.75 79 LEU A CA 1
ATOM 641 C C . LEU A 1 79 ? 1.031 5.099 5.129 1.00 94.75 79 LEU A C 1
ATOM 643 O O . LEU A 1 79 ? -0.144 5.218 5.486 1.00 94.75 79 LEU A O 1
ATOM 647 N N . SER A 1 80 ? 2.031 5.607 5.846 1.00 95.94 80 SER A N 1
ATOM 648 C CA . SER A 1 80 ? 1.837 6.391 7.075 1.00 95.94 80 SER A CA 1
ATOM 649 C C . SER A 1 80 ? 1.410 7.851 6.833 1.00 95.94 80 SER A C 1
ATOM 651 O O . SER A 1 80 ? 0.961 8.528 7.764 1.00 95.94 80 SER A O 1
ATOM 653 N N . ARG A 1 81 ? 1.464 8.344 5.584 1.00 92.19 81 ARG A N 1
ATOM 654 C CA . ARG A 1 81 ? 1.147 9.740 5.222 1.00 92.19 81 ARG A CA 1
ATOM 655 C C . ARG A 1 81 ? -0.336 10.077 5.348 1.00 92.19 81 ARG A C 1
ATOM 657 O O . ARG A 1 81 ? -1.158 9.801 4.463 1.00 92.19 81 ARG A O 1
ATOM 664 N N . LYS A 1 82 ? -0.685 10.765 6.436 1.00 92.31 82 LYS A N 1
ATOM 665 C CA . LYS A 1 82 ? -2.054 11.221 6.737 1.00 92.31 82 LYS A CA 1
ATOM 666 C C . LYS A 1 82 ? -2.574 12.228 5.712 1.00 92.31 82 LYS A C 1
ATOM 668 O O . LYS A 1 82 ? -3.774 12.297 5.476 1.00 92.31 82 LYS A O 1
ATOM 673 N N . GLU A 1 83 ? -1.702 12.980 5.066 1.00 89.25 83 GLU A N 1
ATOM 674 C CA . GLU A 1 83 ? -2.022 13.901 3.979 1.00 89.25 83 GLU A CA 1
ATOM 675 C C . GLU A 1 83 ? -2.538 13.162 2.731 1.00 89.25 83 GLU A C 1
ATOM 677 O O . GLU A 1 83 ? -3.484 13.620 2.083 1.00 89.25 83 GLU A O 1
ATOM 682 N N . ILE A 1 84 ? -2.008 11.964 2.447 1.00 87.81 84 ILE A N 1
ATOM 683 C CA . ILE A 1 84 ? -2.430 11.145 1.304 1.00 87.81 84 ILE A CA 1
ATOM 684 C C . ILE A 1 84 ? -3.689 10.354 1.640 1.00 87.81 84 ILE A C 1
ATOM 686 O O . ILE A 1 84 ? -4.601 10.305 0.806 1.00 87.81 84 ILE A O 1
ATOM 690 N N . PHE A 1 85 ? -3.757 9.748 2.832 1.00 91.38 85 PHE A N 1
ATOM 691 C CA . PHE A 1 85 ? -4.777 8.751 3.196 1.00 91.38 85 PHE A CA 1
ATOM 692 C C . PHE A 1 85 ? -5.816 9.230 4.217 1.00 91.38 85 PHE A C 1
ATOM 694 O O . PHE A 1 85 ? -6.842 8.580 4.398 1.00 91.38 85 PHE A O 1
ATOM 701 N N . GLY A 1 86 ? -5.609 10.381 4.853 1.00 91.56 86 GLY A N 1
ATOM 702 C CA . GLY A 1 86 ? -6.464 10.933 5.912 1.00 91.56 86 GLY A CA 1
ATOM 703 C C . GLY A 1 86 ? -6.235 10.313 7.297 1.00 91.56 86 GLY A C 1
ATOM 704 O O . GLY A 1 86 ? -6.681 10.880 8.294 1.00 91.56 86 GLY A O 1
ATOM 705 N N . VAL A 1 87 ? -5.546 9.173 7.356 1.00 93.19 87 VAL A N 1
ATOM 706 C CA . VAL A 1 87 ? -5.144 8.412 8.546 1.00 93.19 87 VAL A CA 1
ATOM 707 C C . VAL A 1 87 ? -3.789 7.760 8.268 1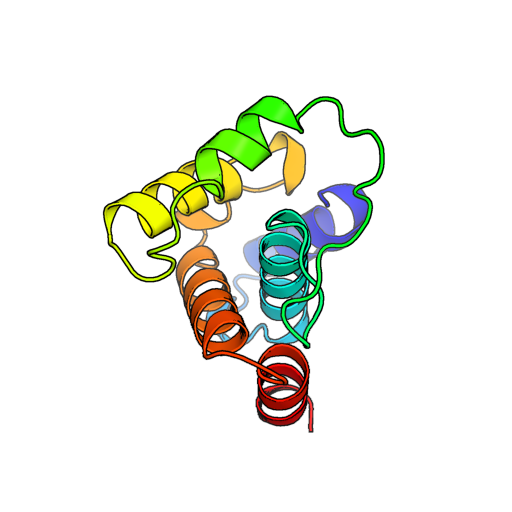.00 93.19 87 VAL A C 1
ATOM 709 O O . VAL A 1 87 ? -3.385 7.659 7.113 1.00 93.19 87 VAL A O 1
ATOM 712 N N . ASP A 1 88 ? -3.091 7.331 9.314 1.00 95.69 88 ASP A N 1
ATOM 713 C CA . ASP A 1 88 ? -1.841 6.584 9.175 1.00 95.69 88 ASP A CA 1
ATOM 714 C C . ASP A 1 88 ? -2.184 5.097 9.047 1.00 95.69 88 ASP A C 1
ATOM 716 O O . ASP A 1 88 ? -2.694 4.491 9.992 1.00 95.69 88 ASP A O 1
ATOM 720 N N . LEU A 1 89 ? -1.969 4.528 7.858 1.00 95.94 89 LEU A N 1
ATOM 721 C CA . LEU A 1 89 ? -2.370 3.153 7.554 1.00 95.94 89 LEU A CA 1
ATOM 722 C C . LEU A 1 89 ? -1.497 2.113 8.263 1.00 95.94 89 LEU A C 1
ATOM 724 O O . LEU A 1 89 ? -1.946 0.981 8.450 1.00 95.94 89 LEU A O 1
ATOM 728 N N . VAL A 1 90 ? -0.285 2.493 8.671 1.00 96.19 90 VAL A N 1
ATOM 729 C CA . VAL A 1 90 ? 0.622 1.646 9.452 1.00 96.19 90 VAL A CA 1
ATOM 730 C C . VAL A 1 90 ? 0.145 1.604 10.901 1.00 96.19 90 VAL A C 1
ATOM 732 O O . VAL A 1 90 ? -0.059 0.523 11.448 1.00 96.19 90 VAL A O 1
ATOM 735 N N . GLN A 1 91 ? -0.137 2.766 11.501 1.00 95.25 91 GLN A N 1
ATOM 736 C CA . GLN A 1 91 ? -0.625 2.868 12.885 1.00 95.25 91 GLN A CA 1
ATOM 737 C C . GLN A 1 91 ? -1.934 2.110 13.113 1.00 95.25 91 GLN A C 1
ATOM 739 O O . GLN A 1 91 ? -2.140 1.555 14.190 1.00 95.25 91 GLN A O 1
ATOM 744 N N . ILE A 1 92 ? -2.820 2.076 12.116 1.00 93.56 92 ILE A N 1
ATOM 745 C CA . ILE A 1 92 ? -4.110 1.375 12.220 1.00 93.56 92 ILE A CA 1
ATOM 746 C C . ILE A 1 92 ? -4.036 -0.097 11.781 1.00 93.56 92 ILE A C 1
ATOM 748 O O . ILE A 1 92 ? -5.068 -0.760 1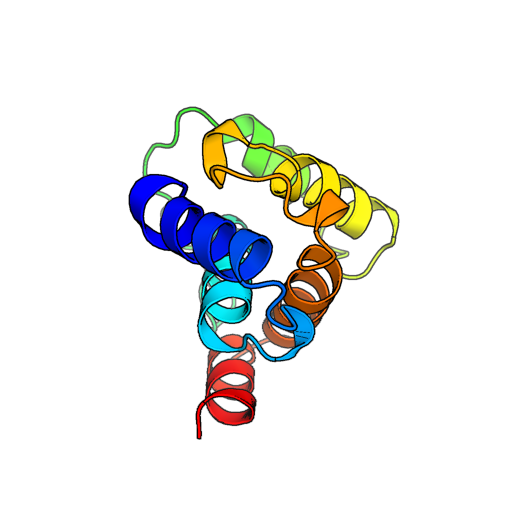1.713 1.00 93.56 92 ILE A O 1
ATOM 752 N N . GLY A 1 93 ? -2.843 -0.600 11.442 1.00 93.44 93 GLY A N 1
ATOM 753 C CA . GLY A 1 93 ? -2.591 -2.000 11.081 1.00 93.44 93 GLY A CA 1
ATOM 754 C C . GLY A 1 93 ? -2.969 -2.404 9.651 1.00 93.44 93 GLY A C 1
ATOM 755 O O . GLY A 1 93 ? -2.738 -3.544 9.258 1.00 93.44 93 GLY A O 1
ATOM 756 N N . LEU A 1 94 ? -3.505 -1.492 8.832 1.00 95.06 94 LEU A N 1
ATOM 757 C CA . LEU A 1 94 ? -3.973 -1.819 7.479 1.00 95.06 94 LEU A CA 1
ATOM 758 C C . LEU A 1 94 ? -2.824 -2.034 6.479 1.00 95.06 94 LEU A C 1
ATOM 760 O O . LEU A 1 94 ? -3.020 -2.692 5.453 1.00 95.06 94 LEU A O 1
ATOM 764 N N . SER A 1 95 ? -1.628 -1.505 6.763 1.00 95.75 95 SER A N 1
ATOM 765 C CA . SER A 1 95 ? -0.462 -1.615 5.874 1.00 95.75 95 SER A CA 1
ATOM 766 C C . SER A 1 95 ? -0.079 -3.064 5.573 1.00 95.75 95 SER A C 1
ATOM 768 O O . SER A 1 95 ? 0.261 -3.372 4.434 1.00 95.75 95 SER A O 1
ATOM 770 N N . ASN A 1 96 ? -0.218 -3.980 6.535 1.00 94.75 96 ASN A N 1
ATOM 771 C CA . ASN A 1 96 ? 0.109 -5.396 6.347 1.00 94.75 96 ASN A CA 1
ATOM 772 C C . ASN A 1 96 ? -0.718 -6.031 5.224 1.00 94.75 96 ASN A C 1
ATOM 774 O O . ASN A 1 96 ? -0.175 -6.668 4.321 1.00 94.75 96 ASN A O 1
ATOM 778 N N . ARG A 1 97 ? -2.034 -5.789 5.234 1.00 95.56 97 ARG A N 1
ATOM 779 C CA . ARG A 1 97 ? -2.964 -6.286 4.212 1.00 95.56 97 ARG A CA 1
ATOM 780 C C . ARG A 1 97 ? -2.659 -5.688 2.837 1.00 95.56 97 ARG A C 1
ATOM 782 O O . ARG A 1 97 ? -2.689 -6.393 1.833 1.00 95.56 97 ARG A O 1
ATOM 789 N N . ILE A 1 98 ? -2.343 -4.393 2.801 1.00 97.06 98 ILE A N 1
ATOM 790 C CA . ILE A 1 98 ? -1.979 -3.676 1.571 1.00 97.06 98 ILE A CA 1
ATOM 791 C C . ILE A 1 98 ? -0.697 -4.262 0.974 1.00 97.06 98 ILE A C 1
ATOM 793 O O . ILE A 1 98 ? -0.680 -4.594 -0.209 1.00 97.06 98 ILE A O 1
ATOM 797 N N . LYS A 1 99 ? 0.352 -4.432 1.788 1.00 96.38 99 LYS A N 1
ATOM 798 C CA . LYS A 1 99 ? 1.636 -5.004 1.361 1.00 96.38 99 LYS A CA 1
ATOM 799 C C . LYS A 1 99 ? 1.479 -6.441 0.875 1.00 96.38 99 LYS A C 1
ATOM 801 O O . LYS A 1 99 ? 2.042 -6.784 -0.158 1.00 96.38 99 LYS A O 1
ATOM 806 N N . GLN A 1 100 ? 0.652 -7.252 1.542 1.00 96.12 100 GLN A N 1
ATOM 807 C CA . GLN A 1 100 ? 0.324 -8.600 1.070 1.00 96.12 100 GLN A CA 1
ATOM 808 C C . GLN A 1 100 ? -0.253 -8.570 -0.352 1.00 96.12 100 GLN A C 1
ATOM 810 O O . GLN A 1 100 ? 0.258 -9.250 -1.237 1.00 96.12 100 GLN A O 1
ATOM 815 N N . TYR A 1 101 ? -1.299 -7.774 -0.587 1.00 97.38 101 TYR A N 1
ATOM 816 C CA . TYR A 1 101 ? -1.907 -7.678 -1.915 1.00 97.38 101 TYR A CA 1
ATOM 817 C C . TYR A 1 101 ? -0.939 -7.118 -2.953 1.00 97.38 101 TYR A C 1
ATOM 819 O O . TYR A 1 101 ? -0.902 -7.613 -4.072 1.00 97.38 101 TYR A O 1
ATOM 827 N N . TYR A 1 102 ? -0.137 -6.121 -2.585 1.00 96.62 102 TYR A N 1
ATOM 828 C CA . TYR A 1 102 ? 0.879 -5.558 -3.465 1.00 96.62 102 TYR A CA 1
ATOM 829 C C . TYR A 1 102 ? 1.903 -6.617 -3.895 1.00 96.62 102 TYR A C 1
ATOM 831 O O . TYR A 1 102 ? 2.202 -6.712 -5.082 1.00 96.62 102 TYR A O 1
ATOM 839 N N . MET A 1 103 ? 2.387 -7.456 -2.975 1.00 95.81 103 MET A N 1
ATOM 840 C CA . MET A 1 103 ? 3.282 -8.566 -3.318 1.00 95.81 103 MET A CA 1
ATOM 841 C C . MET A 1 103 ? 2.596 -9.582 -4.238 1.00 95.81 103 MET A C 1
ATOM 843 O O . MET A 1 103 ? 3.189 -9.990 -5.231 1.00 95.81 103 MET A O 1
ATOM 847 N N . GLU A 1 104 ? 1.336 -9.950 -3.969 1.00 96.62 104 GLU A N 1
ATOM 848 C CA . GLU A 1 104 ? 0.572 -10.851 -4.850 1.00 96.62 104 GLU A CA 1
ATOM 849 C C . GLU A 1 104 ? 0.406 -10.263 -6.265 1.00 96.62 104 GLU A C 1
ATOM 851 O O . GLU A 1 104 ? 0.589 -10.976 -7.248 1.00 96.62 104 GLU A O 1
ATOM 856 N N . MET A 1 105 ? 0.174 -8.952 -6.390 1.00 96.44 105 MET A N 1
ATOM 857 C CA . MET A 1 105 ? 0.061 -8.235 -7.670 1.00 96.44 105 MET A CA 1
ATOM 858 C C . MET A 1 105 ? 1.385 -8.113 -8.445 1.00 96.44 105 MET A C 1
ATOM 860 O O . MET A 1 105 ? 1.368 -7.743 -9.621 1.00 96.44 105 MET A O 1
ATOM 864 N N . ASN A 1 106 ? 2.520 -8.415 -7.813 1.00 94.75 106 ASN A N 1
ATOM 865 C CA . ASN A 1 106 ? 3.856 -8.317 -8.404 1.00 94.75 106 ASN A CA 1
ATOM 866 C C . ASN A 1 106 ? 4.462 -9.668 -8.811 1.00 94.75 106 ASN A C 1
ATOM 868 O O . ASN A 1 106 ? 5.572 -9.704 -9.329 1.00 94.75 106 ASN A O 1
ATOM 872 N N . GLN A 1 107 ? 3.722 -10.775 -8.688 1.00 94.25 107 GLN A N 1
ATOM 873 C CA . GLN A 1 107 ? 4.195 -12.130 -9.029 1.00 94.25 107 GLN A CA 1
ATOM 874 C C . GLN A 1 107 ? 4.352 -12.400 -10.546 1.00 94.25 107 GLN A C 1
ATOM 876 O O . GLN A 1 107 ? 4.377 -13.551 -10.983 1.00 94.25 107 GLN A O 1
ATOM 881 N N . GLY A 1 108 ? 4.440 -11.351 -11.370 1.00 93.25 108 GLY A N 1
ATOM 882 C CA . GLY A 1 108 ? 4.598 -11.418 -12.824 1.00 93.25 108 GLY A CA 1
ATOM 883 C C . GLY A 1 108 ? 3.311 -11.147 -13.606 1.00 93.25 108 GLY A C 1
ATOM 884 O O . GLY A 1 108 ? 2.314 -10.677 -13.056 1.00 93.25 108 GLY A O 1
ATOM 885 N N . THR A 1 109 ? 3.330 -11.453 -14.902 1.00 95.88 109 THR A N 1
ATOM 886 C CA . THR A 1 109 ? 2.244 -11.145 -15.842 1.00 95.88 109 THR A CA 1
ATOM 887 C C . THR A 1 109 ? 0.877 -11.682 -15.404 1.00 95.88 109 THR A C 1
ATOM 889 O O . THR A 1 109 ? 0.735 -12.852 -15.021 1.00 95.88 109 THR A O 1
ATOM 892 N N . GLY A 1 110 ? -0.147 -10.831 -15.470 1.00 96.38 110 GLY A N 1
ATOM 893 C CA . GLY A 1 110 ? -1.535 -11.147 -15.128 1.00 96.38 110 GLY A CA 1
ATOM 894 C C . GLY A 1 110 ? -1.806 -11.269 -13.624 1.00 96.38 110 GLY A C 1
ATOM 895 O O . GLY A 1 110 ? -2.873 -11.748 -13.226 1.00 96.38 110 GLY A O 1
ATOM 896 N N . SER A 1 111 ? -0.835 -10.932 -12.769 1.00 96.44 111 SER A N 1
ATOM 897 C CA . SER A 1 111 ? -0.968 -11.098 -11.316 1.00 96.44 111 SER A CA 1
ATOM 898 C C . SER A 1 111 ? -1.932 -10.100 -10.698 1.00 96.44 111 SER A C 1
ATOM 900 O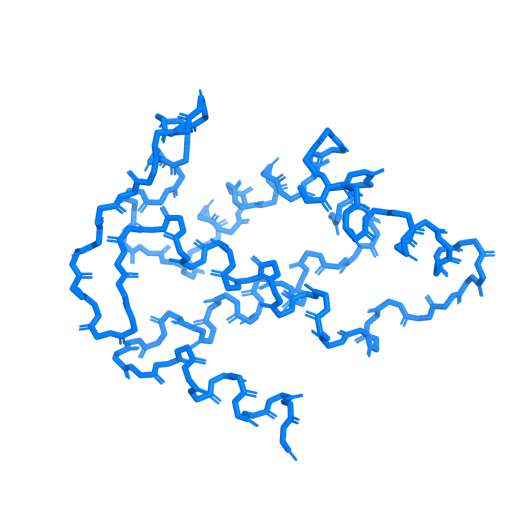 O . SER A 1 111 ? -2.595 -10.442 -9.715 1.00 96.44 111 SER A O 1
ATOM 902 N N . VAL A 1 112 ? -2.075 -8.902 -11.275 1.00 96.19 112 VAL A N 1
ATOM 903 C CA . VAL A 1 112 ? -3.074 -7.932 -10.815 1.00 96.19 112 VAL A CA 1
ATOM 904 C C . VAL A 1 112 ? -4.457 -8.536 -10.982 1.00 96.19 112 VAL A C 1
ATOM 906 O O . VAL A 1 112 ? -5.180 -8.668 -9.994 1.00 96.19 112 VAL A O 1
ATOM 909 N N . ARG A 1 113 ? -4.800 -8.995 -12.191 1.00 95.94 113 ARG A N 1
ATOM 910 C CA . ARG A 1 113 ? -6.089 -9.650 -12.455 1.00 95.94 113 ARG A CA 1
ATOM 911 C C . ARG A 1 113 ? -6.336 -10.840 -11.529 1.00 95.94 113 ARG A C 1
ATOM 913 O O . ARG A 1 113 ? -7.384 -10.882 -10.889 1.00 95.94 113 ARG A O 1
ATOM 920 N N . ARG A 1 114 ? -5.375 -11.764 -11.407 1.00 97.31 114 ARG A N 1
ATOM 921 C CA . ARG A 1 114 ? -5.513 -12.949 -10.536 1.00 97.31 114 ARG A CA 1
ATOM 922 C C . ARG A 1 114 ? -5.749 -12.576 -9.073 1.00 97.31 114 ARG A C 1
ATOM 924 O O . ARG A 1 114 ? -6.571 -13.198 -8.407 1.00 97.31 114 ARG A O 1
ATOM 931 N N . THR A 1 115 ? -5.054 -11.554 -8.576 1.00 97.25 115 THR A N 1
ATOM 932 C CA . THR A 1 115 ? -5.233 -11.070 -7.200 1.00 97.25 115 THR A CA 1
ATOM 933 C C . THR A 1 115 ? -6.634 -10.490 -7.009 1.00 97.25 115 THR A C 1
ATOM 935 O O . THR A 1 115 ? -7.294 -10.790 -6.016 1.00 97.25 115 THR A O 1
ATOM 938 N N . LEU A 1 116 ? -7.127 -9.697 -7.967 1.00 95.19 116 LEU A N 1
ATOM 939 C CA . LEU A 1 116 ? -8.486 -9.152 -7.909 1.00 95.19 116 LEU A CA 1
ATOM 940 C C . LEU A 1 116 ? -9.542 -10.267 -7.908 1.00 95.19 116 LEU A C 1
ATOM 942 O O . LEU A 1 116 ? -10.443 -10.239 -7.073 1.00 95.19 116 LEU A O 1
ATOM 946 N N . GLU A 1 117 ? -9.408 -11.258 -8.792 1.00 95.62 117 GLU A N 1
ATOM 947 C CA . GLU A 1 117 ? -10.310 -12.417 -8.859 1.00 95.62 117 GLU A CA 1
ATOM 948 C C . GLU A 1 117 ? -10.318 -13.197 -7.540 1.00 95.62 117 GLU A C 1
ATOM 950 O O . GLU A 1 117 ? -11.382 -13.493 -7.015 1.00 95.62 117 GLU A O 1
ATOM 955 N N . LYS A 1 118 ? -9.147 -13.447 -6.945 1.00 95.75 118 LYS A N 1
ATOM 956 C CA . LYS A 1 118 ? -9.014 -14.190 -5.683 1.00 95.75 118 LYS A CA 1
ATOM 957 C C . LYS A 1 118 ? -9.727 -13.540 -4.491 1.00 95.75 118 LYS A C 1
ATOM 959 O O . LYS A 1 118 ? -10.138 -14.251 -3.577 1.00 95.75 118 LYS A O 1
ATOM 964 N N . PHE A 1 119 ? -9.798 -12.209 -4.440 1.00 93.50 119 PHE A N 1
ATOM 965 C CA . PHE A 1 119 ? -10.305 -11.489 -3.265 1.00 93.50 119 PHE A CA 1
ATOM 966 C C . PHE A 1 119 ? -11.688 -10.854 -3.459 1.00 93.50 119 PHE A C 1
ATOM 968 O O . PHE A 1 119 ? -12.301 -10.472 -2.462 1.00 93.50 119 PHE A O 1
ATOM 975 N N . LEU A 1 120 ? -12.184 -10.716 -4.693 1.00 90.00 120 LEU A N 1
ATOM 976 C CA . LEU A 1 120 ? -13.471 -10.066 -4.984 1.00 90.00 120 LEU A CA 1
ATOM 977 C C . LEU A 1 120 ? -14.541 -10.995 -5.572 1.00 90.00 120 LEU A C 1
ATOM 979 O O . LEU A 1 120 ? -15.695 -10.568 -5.659 1.00 90.00 120 LEU A O 1
ATOM 983 N N . VAL A 1 121 ? -14.176 -12.210 -5.982 1.00 77.69 121 VAL A N 1
ATOM 984 C CA . VAL A 1 121 ? -15.070 -13.209 -6.593 1.00 77.69 121 VAL A CA 1
ATOM 985 C C . VAL A 1 121 ? -15.159 -14.428 -5.686 1.00 77.69 121 VAL A C 1
ATOM 987 O O . VAL A 1 121 ? -16.296 -14.915 -5.499 1.00 77.69 121 VAL A O 1
#

Radius of gyrat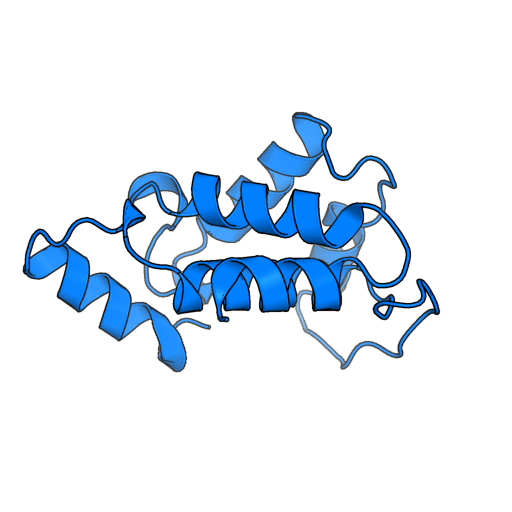ion: 14.18 Å; chains: 1; bounding box: 31×31×37 Å